Protein AF-A0A2V8UUT4-F1 (afdb_monomer_lite)

Secondary structure (DSSP, 8-state):
----SEEETTEEE---EEGGG----SS-EEEEEEEE-TTSSSSSEEEEEEEEE-TT-----HHHHSS-TT--GGGEEEEEEE-TT--HHHHHHHHHHHHHHH--TT-TT------------S----

Radius of gyration: 17.09 Å; chains: 1; bounding box: 67×34×32 Å

Foldseek 3Di:
DPQCADDQPNFGWHHWDQQVPDDADQAKWKKFKWFQQPPDPPHRTATQAMDIDHNPDPRDSCVPVQDPDDPDSRRIIMIIGGDRPDDPVRRVVVRVVSCVVRVRNSCVDDDDPPDPPPDDDDDDDD

Structure (mmCIF, N/CA/C/O backbone):
data_AF-A0A2V8UUT4-F1
#
_entry.id   AF-A0A2V8UUT4-F1
#
loop_
_atom_site.group_PDB
_atom_site.id
_atom_site.type_symbol
_atom_site.label_atom_id
_atom_site.label_alt_id
_atom_site.label_comp_id
_atom_site.label_asym_id
_atom_site.label_entity_id
_atom_site.label_seq_id
_atom_site.pdbx_PDB_ins_code
_atom_site.Cartn_x
_atom_site.Cartn_y
_atom_site.Cartn_z
_atom_site.occupancy
_atom_site.B_iso_or_equiv
_atom_site.auth_seq_id
_atom_site.auth_comp_id
_atom_site.auth_asym_id
_atom_site.auth_atom_id
_atom_site.pdbx_PDB_model_num
ATOM 1 N N . MET A 1 1 ? -14.826 16.720 -3.104 1.00 42.38 1 MET A N 1
ATOM 2 C CA . MET A 1 1 ? -14.754 15.252 -2.939 1.00 42.38 1 MET A CA 1
ATOM 3 C C . MET A 1 1 ? -13.563 14.951 -2.049 1.00 42.38 1 MET A C 1
ATOM 5 O O . MET A 1 1 ? -12.462 15.357 -2.392 1.00 42.38 1 MET A O 1
ATOM 9 N N . VAL A 1 2 ? -13.781 14.348 -0.881 1.00 50.84 2 VAL A N 1
ATOM 10 C CA . VAL A 1 2 ? -12.680 13.906 -0.011 1.00 50.84 2 VAL A CA 1
ATOM 11 C C . VAL A 1 2 ? -12.064 12.668 -0.667 1.00 50.84 2 VAL A C 1
ATOM 13 O O . VAL A 1 2 ? -12.830 11.778 -1.042 1.00 50.84 2 VAL A O 1
ATOM 16 N N . PRO A 1 3 ? -10.738 12.586 -0.858 1.00 51.22 3 PRO A N 1
ATOM 17 C CA . PRO A 1 3 ? -10.128 11.364 -1.361 1.00 51.22 3 PRO A CA 1
ATOM 18 C C . PRO A 1 3 ? -10.492 10.204 -0.423 1.00 51.22 3 PRO A C 1
ATOM 20 O O . PRO A 1 3 ? -10.198 10.241 0.772 1.00 51.22 3 PRO A O 1
ATOM 23 N N . GLN A 1 4 ? -11.175 9.187 -0.957 1.00 72.94 4 GLN A N 1
ATOM 24 C CA . GLN A 1 4 ? -11.661 8.038 -0.177 1.00 72.94 4 GLN A CA 1
ATOM 25 C C . GLN A 1 4 ? -10.527 7.109 0.291 1.00 72.94 4 GLN A C 1
ATOM 27 O O . GLN A 1 4 ? -10.725 6.265 1.162 1.00 72.94 4 GLN A O 1
ATOM 32 N N . GLY A 1 5 ? -9.318 7.338 -0.215 1.00 82.75 5 GLY A N 1
ATOM 33 C CA . GLY A 1 5 ? -8.101 6.624 0.131 1.00 82.75 5 GLY A CA 1
ATOM 34 C C . GLY A 1 5 ? -7.630 6.768 1.580 1.00 82.75 5 GLY A C 1
ATOM 35 O O . GLY A 1 5 ? -8.109 7.610 2.349 1.00 82.75 5 GLY A O 1
ATOM 36 N N . ILE A 1 6 ? -6.680 5.926 1.976 1.00 87.88 6 ILE A N 1
ATOM 37 C CA . ILE A 1 6 ? -6.039 5.998 3.295 1.00 87.88 6 ILE A CA 1
ATOM 38 C C . ILE A 1 6 ? -4.810 6.890 3.193 1.00 87.88 6 ILE A C 1
ATOM 40 O O . ILE A 1 6 ? -3.964 6.706 2.324 1.00 87.88 6 ILE A O 1
ATOM 44 N N . ARG A 1 7 ? -4.707 7.859 4.102 1.00 88.94 7 ARG A N 1
ATOM 45 C CA . ARG A 1 7 ? -3.522 8.701 4.213 1.00 88.94 7 ARG A CA 1
ATOM 46 C C . ARG A 1 7 ? -2.601 8.129 5.284 1.00 88.94 7 ARG A C 1
ATOM 48 O O . ARG A 1 7 ? -3.004 8.046 6.442 1.00 88.94 7 ARG A O 1
ATOM 55 N N . LEU A 1 8 ? -1.399 7.738 4.874 1.00 88.00 8 LEU A N 1
ATOM 56 C CA . LEU A 1 8 ? -0.313 7.323 5.757 1.00 88.00 8 LEU A CA 1
ATOM 57 C C . LEU A 1 8 ? 0.844 8.299 5.530 1.00 88.00 8 LEU A C 1
ATOM 59 O O . LEU A 1 8 ? 1.365 8.382 4.419 1.00 88.00 8 LEU A O 1
ATOM 63 N N . ASN A 1 9 ? 1.194 9.092 6.543 1.00 87.62 9 ASN A N 1
ATOM 64 C CA . ASN A 1 9 ? 2.022 10.295 6.400 1.00 87.62 9 ASN A CA 1
ATOM 65 C C . ASN A 1 9 ? 1.525 11.199 5.245 1.00 87.62 9 ASN A C 1
ATOM 67 O O . ASN A 1 9 ? 0.348 11.574 5.182 1.00 87.62 9 ASN A O 1
ATOM 71 N N . ASP A 1 10 ? 2.410 11.524 4.303 1.00 87.50 10 ASP A N 1
ATOM 72 C CA . ASP A 1 10 ? 2.113 12.314 3.105 1.00 87.50 10 ASP A CA 1
ATOM 73 C C . ASP A 1 10 ? 1.733 11.461 1.890 1.00 87.50 10 ASP A C 1
ATOM 75 O O . ASP A 1 10 ? 1.502 11.983 0.800 1.00 87.50 10 ASP A O 1
ATOM 79 N N . CYS A 1 11 ? 1.600 10.146 2.075 1.00 89.19 11 CYS A N 1
ATOM 80 C CA . CYS A 1 11 ? 1.181 9.226 1.029 1.00 89.19 11 CYS A CA 1
ATOM 81 C C . CYS A 1 11 ? -0.330 9.008 1.074 1.00 89.19 11 CYS A C 1
ATOM 83 O O . CYS A 1 11 ? -0.889 8.571 2.083 1.00 89.19 11 CYS A O 1
ATOM 85 N N . LEU A 1 12 ? -0.994 9.268 -0.052 1.00 90.81 12 LEU A N 1
ATOM 86 C CA . LEU A 1 12 ? -2.390 8.906 -0.253 1.00 90.81 12 LEU A CA 1
ATOM 87 C C . LEU A 1 12 ? -2.462 7.557 -0.964 1.00 90.81 12 LEU A C 1
ATOM 89 O O . LEU A 1 12 ? -2.292 7.469 -2.180 1.00 90.81 12 LEU A O 1
ATOM 93 N N . PHE A 1 13 ? -2.732 6.514 -0.193 1.00 92.06 13 PHE A N 1
ATOM 94 C CA . PHE A 1 13 ? -3.038 5.205 -0.734 1.00 92.06 13 PHE A CA 1
ATOM 95 C C . PHE A 1 13 ? -4.492 5.154 -1.217 1.00 92.06 13 PHE A C 1
ATOM 97 O O . PHE A 1 13 ? -5.338 5.935 -0.783 1.00 92.06 13 PHE A O 1
ATOM 104 N N . SER A 1 14 ? -4.789 4.226 -2.120 1.00 91.06 14 SER A N 1
ATOM 105 C CA . SER A 1 14 ? -6.126 3.973 -2.670 1.00 91.06 14 SER A CA 1
ATOM 106 C C . SER A 1 14 ? -7.135 3.506 -1.612 1.00 91.06 14 SER A C 1
ATOM 108 O O . SER A 1 14 ? -6.822 3.316 -0.435 1.00 91.06 14 SER A O 1
ATOM 110 N N . GLU A 1 15 ? -8.398 3.367 -2.002 1.00 89.50 15 GLU A N 1
ATOM 111 C CA . GLU A 1 15 ? -9.404 2.814 -1.101 1.00 89.50 15 GLU A CA 1
ATOM 112 C C . GLU A 1 15 ? -9.045 1.362 -0.727 1.00 89.50 15 GLU A C 1
ATOM 114 O O . GLU A 1 15 ? -8.672 0.585 -1.610 1.00 89.50 15 GLU A O 1
ATOM 119 N N . PRO A 1 16 ? -9.098 0.987 0.563 1.00 88.81 16 PRO A N 1
ATOM 120 C CA . PRO A 1 16 ? -8.815 -0.376 0.985 1.00 88.81 16 PRO A CA 1
ATOM 121 C C . PRO A 1 16 ? -9.804 -1.363 0.355 1.00 88.81 16 PRO A C 1
ATOM 123 O O . PRO A 1 16 ? -11.019 -1.241 0.502 1.00 88.81 16 PRO A O 1
ATOM 126 N N . THR A 1 17 ? -9.261 -2.375 -0.310 1.00 88.94 17 THR A N 1
ATOM 127 C CA . THR A 1 17 ? -9.999 -3.490 -0.918 1.00 88.94 17 THR A CA 1
ATOM 128 C C . THR A 1 17 ? -9.707 -4.775 -0.157 1.00 88.94 17 THR A C 1
ATOM 130 O O . THR A 1 17 ? -8.760 -4.825 0.622 1.00 88.94 17 THR A O 1
ATOM 133 N N . ARG A 1 18 ? -10.516 -5.821 -0.333 1.00 87.62 18 ARG A N 1
ATOM 134 C CA . ARG A 1 18 ? -10.252 -7.110 0.320 1.00 87.62 18 ARG A CA 1
ATOM 135 C C . ARG A 1 18 ? -8.963 -7.714 -0.215 1.00 87.62 18 ARG A C 1
ATOM 137 O O . ARG A 1 18 ? -8.759 -7.756 -1.429 1.00 87.62 18 ARG A O 1
ATOM 144 N N . PHE A 1 19 ? -8.127 -8.222 0.684 1.00 84.25 19 PHE A N 1
ATOM 145 C CA . PHE A 1 19 ? -6.892 -8.898 0.296 1.00 84.25 19 PHE A CA 1
ATOM 146 C C . PHE A 1 19 ? -7.171 -10.146 -0.572 1.00 84.25 19 PHE A C 1
ATOM 148 O O . PHE A 1 19 ? -6.454 -10.393 -1.545 1.00 84.25 19 PHE A O 1
ATOM 155 N N . ALA A 1 20 ? -8.299 -10.827 -0.337 1.00 80.44 20 ALA A N 1
ATOM 156 C CA . ALA A 1 20 ? -8.783 -11.962 -1.132 1.00 80.44 20 ALA A CA 1
ATOM 157 C C . ALA A 1 20 ? -8.946 -11.657 -2.620 1.00 80.44 20 ALA A C 1
ATOM 159 O O . ALA A 1 20 ? -8.617 -12.483 -3.475 1.00 80.44 20 ALA A O 1
ATOM 160 N N . ASP A 1 21 ? -9.411 -10.454 -2.939 1.00 80.44 21 ASP A N 1
ATOM 161 C CA . ASP A 1 21 ? -9.714 -10.039 -4.307 1.00 80.44 21 ASP A CA 1
ATOM 162 C C . ASP A 1 21 ? -8.500 -9.405 -5.000 1.00 80.44 21 ASP A C 1
ATOM 164 O O . ASP A 1 21 ? -8.554 -9.039 -6.179 1.00 80.44 21 ASP A O 1
ATOM 168 N N . TRP A 1 22 ? -7.386 -9.276 -4.278 1.00 81.56 22 TRP A N 1
ATOM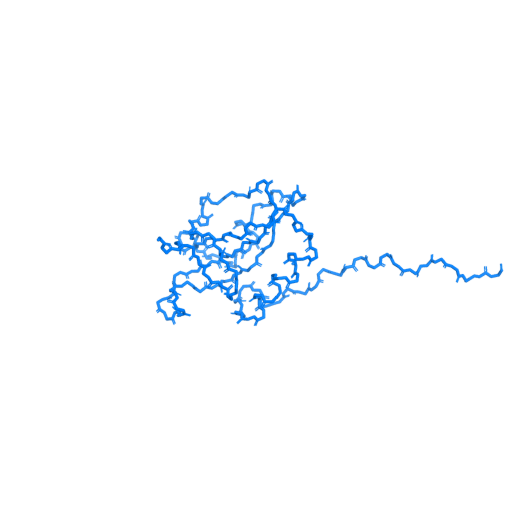 169 C CA . TRP A 1 22 ? -6.231 -8.553 -4.762 1.00 81.56 22 TRP A CA 1
ATOM 170 C C . TRP A 1 22 ? -5.464 -9.302 -5.850 1.00 81.56 22 TRP A C 1
ATOM 172 O O . TRP A 1 22 ? -5.245 -10.517 -5.790 1.00 81.56 22 TRP A O 1
ATOM 182 N N . LYS A 1 23 ? -5.021 -8.526 -6.841 1.00 79.56 23 LYS A N 1
ATOM 183 C CA . LYS A 1 23 ? -4.150 -8.941 -7.940 1.00 79.56 23 LYS A CA 1
ATOM 184 C C . LYS A 1 23 ? -3.020 -7.933 -8.069 1.00 79.56 23 LYS A C 1
ATOM 186 O O . LYS A 1 23 ? -3.263 -6.726 -7.985 1.00 79.56 23 LYS A O 1
ATOM 191 N N . VAL A 1 24 ? -1.808 -8.426 -8.312 1.00 77.44 24 VAL A N 1
ATOM 192 C CA . VAL A 1 24 ? -0.632 -7.570 -8.483 1.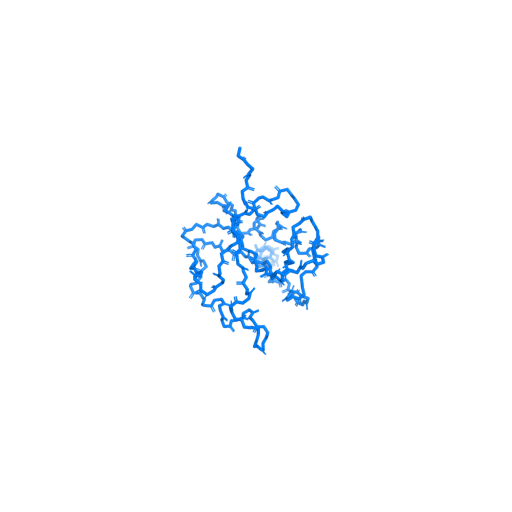00 77.44 24 VAL A CA 1
ATOM 193 C C . VAL A 1 24 ? -0.849 -6.650 -9.695 1.00 77.44 24 VAL A C 1
ATOM 195 O O . VAL A 1 24 ? -1.143 -7.135 -10.793 1.00 77.44 24 VAL A O 1
ATOM 198 N N . PRO A 1 25 ? -0.756 -5.319 -9.531 1.00 79.25 25 PRO A N 1
ATOM 199 C CA . PRO A 1 25 ? -0.925 -4.404 -10.652 1.00 79.25 25 PRO A CA 1
ATOM 200 C C . PRO A 1 25 ? 0.251 -4.456 -11.640 1.00 79.25 25 PRO A C 1
ATOM 202 O O . PRO A 1 25 ? 1.386 -4.718 -11.262 1.00 79.25 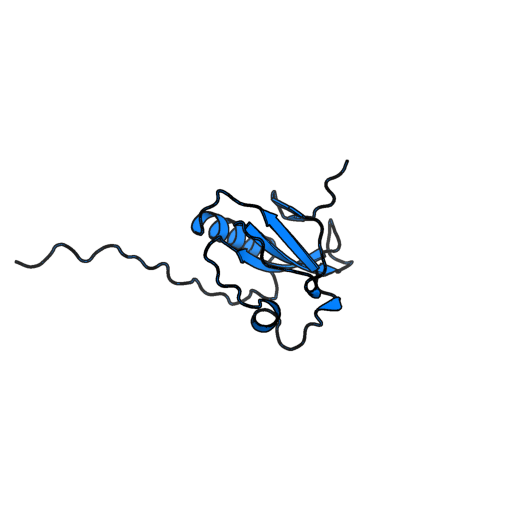25 PRO A O 1
ATOM 205 N N . LYS A 1 26 ? 0.000 -4.109 -12.911 1.00 81.69 26 LYS A N 1
ATOM 206 C CA . LYS A 1 26 ? 1.019 -4.057 -13.989 1.00 81.69 26 LYS A CA 1
ATOM 207 C C . LYS A 1 26 ? 1.929 -2.816 -13.950 1.00 81.69 26 LYS A C 1
ATOM 209 O O . LYS A 1 26 ? 2.549 -2.473 -14.952 1.00 81.69 26 LYS A O 1
ATOM 214 N N . TYR A 1 27 ? 1.942 -2.095 -12.839 1.00 84.94 27 TYR A N 1
ATOM 215 C CA . TYR A 1 27 ? 2.740 -0.889 -12.635 1.00 84.94 27 TYR A CA 1
ATOM 216 C C . TYR A 1 27 ? 3.569 -1.048 -11.366 1.00 84.94 27 TYR A C 1
ATOM 218 O O . TYR A 1 27 ? 3.311 -1.948 -10.580 1.00 84.94 27 TYR A O 1
ATOM 226 N N . ALA A 1 28 ? 4.549 -0.177 -11.142 1.00 89.19 28 ALA A N 1
ATOM 227 C CA . ALA A 1 28 ? 5.307 -0.171 -9.897 1.00 89.19 28 ALA A CA 1
ATOM 228 C C . ALA A 1 28 ? 4.614 0.652 -8.804 1.00 89.19 28 ALA A C 1
ATOM 230 O O . ALA A 1 28 ? 4.000 1.684 -9.089 1.00 89.19 28 ALA A O 1
ATOM 231 N N . GLY A 1 29 ? 4.737 0.230 -7.549 1.00 91.19 29 GLY A N 1
ATOM 232 C CA . GLY A 1 29 ? 4.113 0.917 -6.421 1.00 91.19 29 GLY A CA 1
ATOM 233 C C . GLY A 1 29 ? 4.403 0.274 -5.073 1.00 91.19 29 GLY A C 1
ATOM 234 O O . GLY A 1 29 ? 5.167 -0.686 -4.975 1.00 91.19 29 GLY A O 1
ATOM 235 N N . LEU A 1 30 ? 3.778 0.825 -4.036 1.00 91.38 30 LEU A N 1
ATOM 236 C CA . LEU A 1 30 ? 3.745 0.241 -2.698 1.00 91.38 30 LEU A CA 1
ATOM 237 C C . LEU A 1 30 ? 2.350 -0.286 -2.395 1.00 91.38 30 LEU A C 1
ATOM 239 O O . LEU A 1 30 ? 1.353 0.282 -2.843 1.00 91.38 30 LEU A O 1
ATOM 243 N N . PHE A 1 31 ? 2.270 -1.350 -1.613 1.00 91.06 31 PHE A N 1
ATOM 244 C CA . PHE A 1 31 ? 1.024 -1.811 -1.022 1.00 91.06 31 PHE A CA 1
ATOM 245 C C . PHE A 1 31 ? 1.152 -1.838 0.494 1.00 91.06 31 PHE A C 1
ATOM 247 O O . PHE A 1 31 ? 2.239 -2.019 1.041 1.00 91.06 31 PHE A O 1
ATOM 254 N N . VAL A 1 32 ? 0.026 -1.667 1.170 1.00 91.19 32 VAL A N 1
ATOM 255 C CA . VAL A 1 32 ? -0.088 -1.844 2.612 1.00 91.19 32 VAL A CA 1
ATOM 256 C C . VAL A 1 32 ? -1.217 -2.822 2.898 1.00 91.19 32 VAL A C 1
ATOM 258 O O . VAL A 1 32 ? -2.320 -2.667 2.371 1.00 91.19 32 VAL A O 1
ATOM 261 N N . ILE A 1 33 ? -0.927 -3.834 3.708 1.00 90.38 33 ILE A N 1
ATOM 262 C CA . ILE A 1 33 ? -1.921 -4.725 4.299 1.00 90.38 33 ILE A CA 1
ATOM 263 C C . ILE A 1 33 ? -2.373 -4.092 5.607 1.00 90.38 33 ILE A C 1
ATOM 265 O O . ILE A 1 33 ? -1.558 -3.651 6.418 1.00 90.38 33 ILE A O 1
ATOM 269 N N . LEU A 1 34 ? -3.680 -4.027 5.789 1.00 89.69 34 LEU A N 1
ATOM 270 C CA . LEU A 1 34 ? -4.354 -3.318 6.857 1.00 89.69 34 LEU A CA 1
ATOM 271 C C . LEU A 1 34 ? -5.389 -4.237 7.498 1.00 89.69 34 LEU A C 1
ATOM 273 O O . LEU A 1 34 ? -5.963 -5.106 6.840 1.00 89.69 34 LEU A O 1
ATOM 277 N N . VAL A 1 35 ? -5.705 -3.968 8.756 1.00 89.25 35 VAL A N 1
ATOM 278 C CA . VAL A 1 35 ? -6.884 -4.519 9.430 1.00 89.25 35 VAL A CA 1
ATOM 279 C C . VAL A 1 35 ? -7.731 -3.382 9.975 1.00 89.25 35 VAL A C 1
ATOM 281 O O . VAL A 1 35 ? -7.224 -2.298 10.277 1.00 89.25 35 VAL A O 1
ATOM 284 N N . LYS A 1 36 ? -9.042 -3.608 10.078 1.00 86.31 36 LYS A N 1
ATOM 285 C CA . LYS A 1 36 ? -9.914 -2.676 10.788 1.00 86.31 36 LYS A CA 1
ATOM 286 C C . LYS A 1 36 ? -9.634 -2.758 12.286 1.00 86.31 36 LYS A C 1
ATOM 288 O O . LYS A 1 36 ? -9.887 -3.793 12.891 1.00 86.31 36 LYS A O 1
ATOM 293 N N . ASP A 1 37 ? -9.181 -1.655 12.865 1.00 84.12 37 ASP A N 1
ATOM 294 C CA . ASP A 1 37 ? -9.022 -1.493 14.311 1.00 84.12 37 ASP A CA 1
ATOM 295 C C . ASP A 1 37 ? -9.668 -0.171 14.726 1.00 84.12 37 ASP A C 1
ATOM 297 O O . ASP A 1 37 ? -9.244 0.903 14.301 1.00 84.12 37 ASP A O 1
ATOM 301 N N . ALA A 1 38 ? -10.719 -0.252 15.543 1.00 82.50 38 ALA A N 1
ATOM 302 C CA . ALA A 1 38 ? -11.471 0.910 16.010 1.00 82.50 38 ALA A CA 1
ATOM 303 C C . ALA A 1 38 ? -10.644 1.838 16.915 1.00 82.50 38 ALA A C 1
ATOM 305 O O . ALA A 1 38 ? -10.999 3.005 17.069 1.00 82.50 38 ALA A O 1
ATOM 306 N N . ASN A 1 39 ? -9.548 1.337 17.488 1.00 83.25 39 ASN A N 1
ATOM 307 C CA . ASN A 1 39 ? -8.647 2.126 18.324 1.00 83.25 39 ASN A CA 1
ATOM 308 C C . ASN A 1 39 ? -7.626 2.918 17.494 1.00 83.25 39 ASN A C 1
ATOM 310 O O . ASN A 1 39 ? -6.921 3.768 18.038 1.00 83.25 39 ASN A O 1
ATOM 314 N N . TRP A 1 40 ? -7.542 2.663 16.183 1.00 79.81 40 TRP A N 1
ATOM 315 C CA . TRP A 1 40 ? -6.606 3.352 15.306 1.00 79.81 40 TRP A CA 1
ATOM 316 C C . TRP A 1 40 ? -7.181 4.684 14.810 1.00 79.81 40 TRP A C 1
ATOM 318 O O . TRP A 1 40 ? -8.286 4.752 14.266 1.00 79.81 40 TRP A O 1
ATOM 328 N N . VAL A 1 41 ? -6.411 5.760 14.978 1.00 73.19 41 VAL A N 1
ATOM 329 C CA . VAL A 1 41 ? -6.773 7.126 14.570 1.00 73.19 41 VAL A CA 1
ATOM 330 C C . VAL A 1 41 ? -5.743 7.671 13.575 1.00 73.19 41 VAL A C 1
ATOM 332 O O . VAL A 1 41 ? -4.565 7.329 13.674 1.00 73.19 41 VAL A O 1
ATOM 335 N N . PRO A 1 42 ? -6.134 8.517 12.598 1.00 71.56 42 PRO A N 1
ATOM 336 C CA . PRO A 1 42 ? -7.453 9.138 12.405 1.00 71.56 42 PRO A C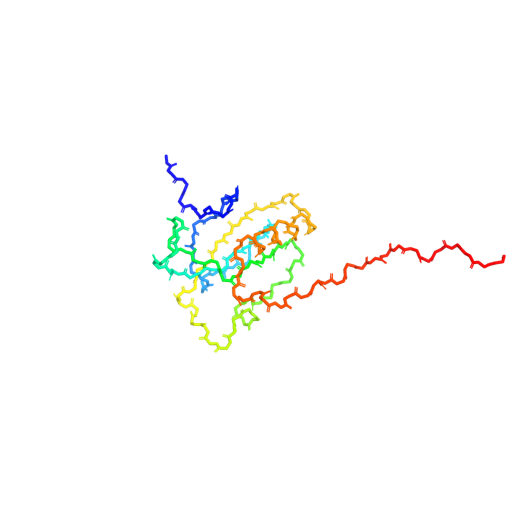A 1
ATOM 337 C C . PRO A 1 42 ? -8.479 8.284 11.642 1.00 71.56 42 PRO A C 1
ATOM 339 O O . PRO A 1 42 ? -9.664 8.608 11.655 1.00 71.56 42 PRO A O 1
ATOM 342 N N . LYS A 1 43 ? -8.052 7.216 10.961 1.00 77.44 43 LYS A N 1
ATOM 343 C CA . LYS A 1 43 ? -8.952 6.224 10.355 1.00 77.44 43 LYS A CA 1
ATOM 344 C C . LYS A 1 43 ? -8.738 4.871 11.040 1.00 77.44 43 LYS A C 1
ATOM 346 O O . LYS A 1 43 ? -7.582 4.566 11.323 1.00 77.44 43 LYS A O 1
ATOM 351 N N . PRO A 1 44 ? -9.791 4.046 11.205 1.00 85.50 44 PRO A N 1
ATOM 352 C CA . PRO A 1 44 ? -9.728 2.771 11.921 1.00 85.50 44 PRO A CA 1
ATOM 353 C C . PRO A 1 44 ? -9.077 1.665 11.074 1.00 85.50 44 PRO A C 1
ATOM 355 O O . PRO A 1 44 ? -9.664 0.609 10.847 1.00 85.50 44 PRO A O 1
ATOM 358 N N . TYR A 1 45 ? -7.893 1.942 10.528 1.00 87.69 45 TYR A N 1
ATOM 359 C CA . TYR A 1 45 ? -7.119 1.044 9.680 1.00 87.69 45 TYR A CA 1
ATOM 360 C C . TYR A 1 45 ? -5.688 0.982 10.195 1.00 87.69 45 TYR A C 1
ATOM 362 O O . TYR A 1 45 ? -4.898 1.896 9.950 1.00 87.69 45 TYR A O 1
ATOM 370 N N . GLN A 1 46 ? -5.364 -0.101 10.892 1.00 89.62 46 GLN A N 1
ATOM 371 C CA . GLN A 1 46 ? -4.018 -0.343 11.384 1.00 89.62 46 GLN A CA 1
ATOM 372 C C . GLN A 1 46 ? -3.176 -1.002 10.280 1.00 89.62 46 GLN A C 1
ATOM 374 O O . GLN A 1 46 ? -3.588 -2.040 9.752 1.00 89.62 46 GLN A O 1
ATOM 379 N N . PRO A 1 47 ? -2.009 -0.440 9.921 1.00 90.06 47 PRO A N 1
ATOM 380 C CA . PRO A 1 47 ? -1.075 -1.073 8.996 1.00 90.06 47 PRO A CA 1
ATOM 381 C C . PRO A 1 47 ? -0.391 -2.275 9.649 1.00 90.06 47 PRO A C 1
ATOM 383 O O . PRO A 1 47 ? 0.225 -2.168 10.707 1.00 90.06 47 PRO A O 1
ATOM 386 N N . LEU A 1 48 ? -0.495 -3.422 8.987 1.00 88.44 48 LEU A N 1
ATOM 387 C CA . LEU A 1 48 ? 0.107 -4.683 9.409 1.00 88.44 48 LEU A CA 1
ATOM 388 C C . LEU A 1 48 ? 1.404 -4.983 8.666 1.00 88.44 48 LEU A C 1
ATOM 390 O O . LEU A 1 48 ? 2.318 -5.556 9.254 1.00 88.44 48 LEU A O 1
ATOM 394 N N . TYR A 1 49 ? 1.480 -4.594 7.390 1.00 87.94 49 TYR A N 1
ATOM 395 C CA . TYR A 1 49 ? 2.621 -4.853 6.515 1.00 87.94 49 TYR A CA 1
ATOM 396 C C . TYR A 1 49 ? 2.663 -3.851 5.356 1.00 87.94 49 TYR A C 1
ATOM 398 O O . TYR A 1 49 ? 1.639 -3.585 4.738 1.00 87.94 49 TYR A O 1
ATOM 406 N N . PHE A 1 50 ? 3.843 -3.358 5.006 1.00 89.81 50 PHE A N 1
ATOM 407 C CA . PHE A 1 50 ? 4.141 -2.584 3.808 1.00 89.81 50 PHE A CA 1
ATOM 408 C C . PHE A 1 50 ? 5.013 -3.412 2.871 1.00 89.81 50 PHE A C 1
ATOM 410 O O . PHE A 1 50 ? 6.060 -3.926 3.269 1.00 89.81 50 PHE A O 1
ATOM 417 N N . GLY A 1 51 ? 4.640 -3.478 1.602 1.00 87.44 51 GLY A N 1
ATOM 418 C CA . GLY A 1 51 ? 5.442 -4.100 0.556 1.00 87.44 51 GLY A CA 1
ATOM 419 C C . GLY A 1 51 ? 5.558 -3.210 -0.667 1.00 87.44 51 GLY A C 1
ATOM 420 O O . GLY A 1 51 ? 4.853 -2.209 -0.802 1.00 87.44 51 GLY A O 1
ATOM 421 N N . ASP A 1 52 ? 6.457 -3.582 -1.565 1.00 87.88 52 ASP A N 1
ATOM 422 C CA . ASP A 1 52 ? 6.589 -2.965 -2.875 1.00 87.88 52 ASP A CA 1
ATOM 423 C C . ASP A 1 52 ? 6.331 -3.977 -3.992 1.00 87.88 52 ASP A C 1
ATOM 425 O O . ASP A 1 52 ? 6.442 -5.189 -3.818 1.00 87.88 52 ASP A O 1
ATOM 429 N N . PHE A 1 53 ? 5.937 -3.460 -5.149 1.00 85.00 53 PHE A N 1
ATOM 430 C CA . PHE A 1 53 ? 5.760 -4.221 -6.376 1.00 85.00 53 PHE A CA 1
ATOM 431 C C . PHE A 1 53 ? 6.325 -3.416 -7.546 1.00 85.00 53 PHE A C 1
ATOM 433 O O . PHE A 1 53 ? 6.403 -2.182 -7.508 1.00 85.00 53 PHE A O 1
ATOM 440 N N . GLY A 1 54 ? 6.773 -4.107 -8.587 1.00 81.62 54 GLY A N 1
ATOM 441 C CA . GLY A 1 54 ? 7.423 -3.496 -9.739 1.00 81.62 54 GLY A CA 1
ATOM 442 C C . GLY A 1 54 ? 7.180 -4.267 -11.027 1.00 81.62 54 GLY A C 1
ATOM 443 O O . GLY A 1 54 ? 6.681 -5.384 -11.028 1.00 81.62 54 GLY A O 1
ATOM 444 N N . ASN A 1 55 ? 7.612 -3.692 -12.147 1.00 68.00 55 ASN A N 1
ATOM 445 C CA . ASN A 1 55 ? 7.433 -4.305 -13.469 1.00 68.00 55 ASN A CA 1
ATOM 446 C C . ASN A 1 55 ? 8.117 -5.682 -13.609 1.00 68.00 55 ASN A C 1
ATOM 448 O O . ASN A 1 55 ? 7.760 -6.445 -14.498 1.00 68.00 55 ASN A O 1
ATOM 452 N N . ASN A 1 56 ? 9.079 -5.989 -12.729 1.00 62.59 56 ASN A N 1
ATOM 453 C CA . ASN A 1 56 ? 9.857 -7.228 -12.728 1.00 62.59 56 ASN A CA 1
ATOM 454 C C . ASN A 1 56 ? 9.597 -8.106 -11.494 1.00 62.59 56 ASN A C 1
ATOM 456 O O . ASN A 1 56 ? 10.310 -9.092 -11.312 1.00 62.59 56 ASN A O 1
ATOM 460 N N . THR A 1 57 ? 8.659 -7.751 -10.604 1.00 58.38 57 THR A N 1
ATOM 461 C CA . THR A 1 57 ? 8.372 -8.631 -9.463 1.00 58.38 57 THR A CA 1
ATOM 462 C C . THR A 1 57 ? 7.657 -9.880 -9.971 1.00 58.38 57 THR A C 1
ATOM 464 O O . THR A 1 57 ? 6.629 -9.733 -10.635 1.00 58.38 57 THR A O 1
ATOM 467 N N . PRO A 1 58 ? 8.181 -11.092 -9.696 1.00 55.72 58 PRO A N 1
ATOM 468 C CA . PRO A 1 58 ? 7.471 -12.317 -10.027 1.00 55.72 58 PRO A CA 1
ATOM 469 C C . PRO A 1 58 ? 6.086 -12.292 -9.378 1.00 55.72 58 PRO A C 1
ATOM 471 O O . PRO A 1 58 ? 5.925 -11.741 -8.287 1.00 55.72 58 PRO A O 1
ATOM 474 N N . ASP A 1 59 ? 5.101 -12.879 -10.061 1.00 56.84 59 ASP A N 1
ATOM 475 C CA . ASP A 1 59 ? 3.735 -13.094 -9.571 1.00 56.84 59 ASP A CA 1
ATOM 476 C C . ASP A 1 59 ? 3.786 -14.130 -8.436 1.00 56.84 59 ASP A C 1
ATOM 478 O O . ASP A 1 59 ? 3.434 -15.299 -8.579 1.00 56.84 59 ASP A O 1
ATOM 482 N N . VAL A 1 60 ? 4.403 -13.746 -7.320 1.00 53.47 60 VAL A N 1
ATOM 483 C CA . VAL A 1 60 ? 4.423 -14.558 -6.117 1.00 53.47 60 VAL A CA 1
ATOM 484 C C . VAL A 1 60 ? 3.047 -14.374 -5.497 1.00 53.47 60 VAL A C 1
ATOM 486 O O . VAL A 1 60 ? 2.660 -13.231 -5.232 1.00 53.47 60 VAL A O 1
ATOM 489 N N . PRO A 1 61 ? 2.299 -15.457 -5.233 1.00 56.69 61 PRO A N 1
ATOM 490 C CA . PRO A 1 61 ? 1.058 -15.363 -4.493 1.00 56.69 61 PRO A CA 1
ATOM 491 C C . PRO A 1 61 ? 1.383 -14.933 -3.058 1.00 56.69 61 PRO A C 1
ATOM 493 O O . PRO A 1 61 ? 1.592 -15.746 -2.158 1.00 56.69 61 PRO A O 1
ATOM 496 N N . LEU A 1 62 ? 1.415 -13.614 -2.857 1.00 61.31 62 LEU A N 1
ATOM 497 C CA . LEU A 1 62 ? 1.640 -12.910 -1.590 1.00 61.31 62 LEU A CA 1
ATOM 498 C C . LEU A 1 62 ? 0.724 -13.420 -0.465 1.00 61.31 62 LEU A C 1
ATOM 500 O O . LEU A 1 62 ? 1.077 -13.335 0.707 1.00 61.31 62 LEU A O 1
ATOM 504 N N . LYS A 1 63 ? -0.395 -14.043 -0.848 1.00 57.88 63 LYS A N 1
ATOM 505 C CA . LYS A 1 63 ? -1.386 -14.707 0.003 1.00 57.88 63 LYS A CA 1
ATOM 506 C C . LYS A 1 63 ? -0.815 -15.818 0.889 1.00 57.88 63 LYS A C 1
ATOM 508 O O . LYS A 1 63 ? -1.295 -16.000 1.999 1.00 57.88 63 LYS A O 1
ATOM 513 N N . HIS A 1 64 ? 0.212 -16.544 0.438 1.00 51.62 64 HIS A N 1
ATOM 514 C CA . HIS A 1 64 ? 0.777 -17.662 1.208 1.00 51.62 64 HIS A CA 1
ATOM 515 C C . HIS A 1 64 ? 2.062 -17.316 1.965 1.00 51.62 64 HIS A C 1
ATOM 517 O O . HIS A 1 64 ? 2.381 -17.983 2.944 1.00 51.62 64 HIS A O 1
ATOM 523 N N . ALA A 1 65 ? 2.802 -16.296 1.523 1.00 56.34 65 ALA A N 1
ATOM 524 C CA . ALA A 1 65 ? 4.129 -15.993 2.061 1.00 56.34 65 ALA A CA 1
ATOM 525 C C . ALA A 1 65 ? 4.119 -14.954 3.195 1.00 56.34 65 ALA A C 1
ATOM 527 O O . ALA A 1 65 ? 5.022 -14.966 4.026 1.00 56.34 65 ALA A O 1
ATOM 528 N N . LEU A 1 66 ? 3.128 -14.054 3.230 1.00 61.72 66 LEU A N 1
ATOM 529 C CA . LEU A 1 66 ? 3.117 -12.913 4.157 1.00 61.72 66 LEU A CA 1
ATOM 530 C C . LEU A 1 66 ? 2.201 -13.073 5.372 1.00 61.72 66 LEU A C 1
ATOM 532 O O . LEU A 1 66 ? 2.264 -12.246 6.277 1.00 61.72 66 LEU A O 1
ATOM 536 N N . LEU A 1 67 ? 1.341 -14.093 5.403 1.00 62.34 67 LEU A N 1
ATOM 537 C CA . LEU A 1 67 ? 0.395 -14.286 6.500 1.00 62.34 67 LEU A CA 1
ATOM 538 C C . LEU A 1 67 ? 1.009 -15.198 7.568 1.00 62.34 67 LEU A C 1
ATOM 540 O O . LEU A 1 67 ? 1.162 -16.398 7.319 1.00 62.34 67 LEU A O 1
ATOM 544 N N . PRO A 1 68 ? 1.346 -14.687 8.768 1.00 58.34 68 PRO A N 1
ATOM 545 C CA . PRO A 1 68 ? 1.759 -15.553 9.859 1.00 58.34 68 PRO A CA 1
ATOM 546 C C . PRO A 1 68 ? 0.587 -16.457 10.268 1.00 58.34 68 PRO A C 1
ATOM 548 O O . PRO A 1 68 ? -0.427 -15.994 10.782 1.00 58.34 68 PRO A O 1
ATOM 551 N N . GLY A 1 69 ? 0.732 -17.760 10.007 1.00 53.38 69 GLY A N 1
ATOM 552 C CA . GLY A 1 69 ? 0.064 -18.847 10.728 1.00 53.38 69 GLY A CA 1
ATOM 553 C C . GLY A 1 69 ? -1.457 -18.767 10.914 1.00 53.38 69 GLY A C 1
ATOM 554 O O . GLY A 1 69 ? -1.930 -19.161 11.975 1.00 53.38 69 GLY A O 1
ATOM 555 N N . GLY A 1 70 ? -2.223 -18.297 9.921 1.00 50.91 70 GLY A N 1
ATOM 556 C CA . GLY A 1 70 ? -3.692 -18.398 9.940 1.00 50.91 70 GLY A CA 1
ATOM 557 C C . GLY A 1 70 ? -4.468 -17.095 10.149 1.00 50.91 70 GLY A C 1
ATOM 558 O O . GLY A 1 70 ? -5.634 -17.149 10.537 1.00 50.91 70 GLY A O 1
ATOM 559 N N . ALA A 1 71 ? -3.872 -15.929 9.875 1.00 56.28 71 ALA A N 1
ATOM 560 C CA . ALA A 1 71 ? -4.656 -14.707 9.695 1.00 56.28 71 ALA A CA 1
ATOM 561 C C . ALA A 1 71 ? -5.701 -14.929 8.583 1.00 56.28 71 ALA A C 1
ATOM 563 O O . ALA A 1 71 ? -5.345 -15.209 7.439 1.00 56.28 71 ALA A O 1
ATOM 564 N N . SER A 1 72 ? -6.987 -14.864 8.939 1.00 58.03 72 SER A N 1
ATOM 565 C CA . SER A 1 72 ? -8.082 -15.103 7.998 1.00 58.03 72 SER A CA 1
ATOM 566 C C . SER A 1 72 ? -8.121 -13.977 6.968 1.00 58.03 72 SER A C 1
ATOM 568 O O . SER A 1 72 ? -8.280 -12.809 7.320 1.00 58.03 72 SER A O 1
ATOM 570 N N . ASP A 1 73 ? -7.990 -14.342 5.698 1.00 65.50 73 ASP A N 1
ATOM 571 C CA . ASP A 1 73 ? -7.923 -13.437 4.545 1.00 65.50 73 ASP A CA 1
ATOM 572 C C . ASP A 1 73 ? -9.134 -12.471 4.469 1.00 65.50 73 ASP A C 1
ATOM 574 O O . ASP A 1 73 ? -9.019 -11.341 3.995 1.00 65.50 73 ASP A O 1
ATOM 578 N N . ASP A 1 74 ? -10.277 -12.874 5.044 1.00 68.38 74 ASP A N 1
ATOM 579 C CA . ASP A 1 74 ? -11.549 -12.136 5.054 1.00 68.38 74 ASP A CA 1
ATOM 580 C C . ASP A 1 74 ? -11.541 -10.808 5.826 1.00 68.38 74 ASP A C 1
ATOM 582 O O . ASP A 1 74 ? -12.351 -9.921 5.535 1.00 68.38 74 ASP A O 1
ATOM 586 N N . THR A 1 75 ? -10.668 -10.646 6.824 1.00 81.12 75 THR A N 1
ATOM 587 C CA . THR A 1 75 ? -10.586 -9.401 7.616 1.00 81.12 75 THR A CA 1
ATOM 588 C C . THR A 1 75 ? -9.480 -8.469 7.139 1.00 81.12 75 THR A C 1
ATOM 590 O O . THR A 1 75 ? -9.417 -7.314 7.576 1.00 81.12 75 THR A O 1
ATOM 593 N N . LEU A 1 76 ? -8.632 -8.952 6.229 1.00 87.31 76 LEU A N 1
ATOM 594 C CA . LEU A 1 76 ? -7.483 -8.225 5.725 1.00 87.31 76 LEU A CA 1
ATOM 595 C C . LEU A 1 76 ? -7.872 -7.353 4.543 1.00 87.31 76 LEU A C 1
ATOM 597 O O . LEU A 1 76 ? -8.565 -7.749 3.601 1.00 87.31 76 LEU A O 1
ATOM 601 N N . LEU A 1 77 ? -7.381 -6.128 4.602 1.00 89.56 77 LEU A N 1
ATOM 602 C CA . LEU A 1 77 ? -7.568 -5.127 3.579 1.00 89.56 77 LEU A CA 1
ATOM 603 C C . LEU A 1 77 ? -6.223 -4.795 2.956 1.00 89.56 77 LEU A C 1
ATOM 605 O O . LEU A 1 77 ? -5.195 -4.822 3.624 1.00 89.56 77 LEU A O 1
ATOM 609 N N . ILE A 1 78 ? -6.233 -4.437 1.683 1.00 90.06 78 ILE A N 1
ATOM 610 C CA . ILE A 1 78 ? -5.060 -3.959 0.972 1.00 90.06 78 ILE A CA 1
ATOM 611 C C . ILE A 1 78 ? -5.345 -2.627 0.315 1.00 90.06 78 ILE A C 1
ATOM 613 O O . ILE A 1 78 ? -6.409 -2.397 -0.263 1.00 90.06 78 ILE A O 1
ATOM 617 N N . SER A 1 79 ? -4.368 -1.743 0.413 1.00 91.56 79 SER A N 1
ATOM 618 C CA . SER A 1 79 ? -4.411 -0.423 -0.184 1.00 91.56 79 SER A CA 1
ATOM 619 C C . SER A 1 79 ? -3.100 -0.160 -0.920 1.00 91.56 79 SER A C 1
ATOM 621 O O . SER A 1 79 ? -2.035 -0.616 -0.507 1.00 91.56 79 SER A O 1
ATOM 623 N N . LEU A 1 80 ? -3.184 0.526 -2.057 1.00 91.88 80 LEU A N 1
ATOM 624 C CA . LEU A 1 80 ? -2.082 0.695 -3.009 1.00 91.88 80 LEU A CA 1
ATOM 625 C C . LEU A 1 80 ? -1.688 2.159 -3.154 1.00 91.88 80 LEU A C 1
ATOM 627 O O . LEU A 1 80 ? -2.562 3.017 -3.275 1.00 91.88 80 LEU A O 1
ATOM 631 N N . LEU A 1 81 ? -0.389 2.413 -3.252 1.00 92.62 81 LEU A N 1
ATOM 632 C CA . LEU A 1 81 ? 0.208 3.679 -3.650 1.00 92.62 81 LEU A CA 1
ATOM 633 C C . LEU A 1 81 ? 0.908 3.485 -5.006 1.00 92.62 81 LEU A C 1
ATOM 635 O O . LEU A 1 81 ? 2.014 2.936 -5.057 1.00 92.62 81 LEU A O 1
ATOM 639 N N . PRO A 1 82 ? 0.281 3.903 -6.118 1.00 91.00 82 PRO A N 1
ATOM 640 C CA . PRO A 1 82 ? 0.911 3.850 -7.429 1.00 91.00 82 PRO A CA 1
ATOM 641 C C . PRO A 1 82 ? 2.160 4.733 -7.481 1.00 91.00 82 PRO A C 1
ATOM 643 O O . PRO A 1 82 ? 2.118 5.911 -7.131 1.00 91.00 82 PRO A O 1
ATOM 646 N N . MET A 1 83 ? 3.266 4.177 -7.970 1.00 91.44 83 MET A N 1
ATOM 647 C CA . MET A 1 83 ? 4.525 4.892 -8.186 1.00 91.44 83 MET A CA 1
ATOM 648 C C . MET A 1 83 ? 5.137 4.490 -9.544 1.00 91.44 83 MET A C 1
ATOM 650 O O . MET A 1 83 ? 6.246 3.946 -9.586 1.00 91.44 83 MET A O 1
ATOM 654 N N . PRO A 1 84 ? 4.441 4.732 -10.673 1.00 86.00 84 PRO A N 1
ATOM 655 C CA . PRO A 1 84 ? 4.783 4.151 -11.978 1.00 86.00 84 PRO A CA 1
ATOM 656 C C . PRO A 1 84 ? 6.164 4.556 -12.516 1.00 86.00 84 PRO A C 1
ATOM 658 O O . PRO A 1 84 ? 6.743 3.823 -13.309 1.00 86.00 84 PRO A O 1
ATOM 661 N N . PHE A 1 85 ? 6.707 5.690 -12.065 1.00 86.62 85 PHE A N 1
ATOM 662 C CA . PHE A 1 85 ? 8.014 6.212 -12.485 1.00 86.62 85 PHE A CA 1
ATOM 663 C C . PHE A 1 85 ? 9.106 6.040 -11.420 1.00 86.62 85 PHE A C 1
ATOM 665 O O . PHE A 1 85 ? 10.184 6.615 -11.541 1.00 86.62 85 PHE A O 1
ATOM 672 N N . SER A 1 86 ? 8.827 5.283 -10.356 1.00 87.62 86 SER A N 1
ATOM 673 C CA . SER A 1 86 ? 9.780 5.079 -9.266 1.00 87.62 86 SER A CA 1
ATOM 674 C C . SER A 1 86 ? 10.798 3.984 -9.569 1.00 87.62 86 SER A C 1
ATOM 676 O O . SER A 1 86 ? 10.490 2.952 -10.174 1.00 87.62 86 SER A O 1
ATOM 678 N N . THR A 1 87 ? 12.010 4.163 -9.057 1.00 88.38 87 THR A N 1
ATOM 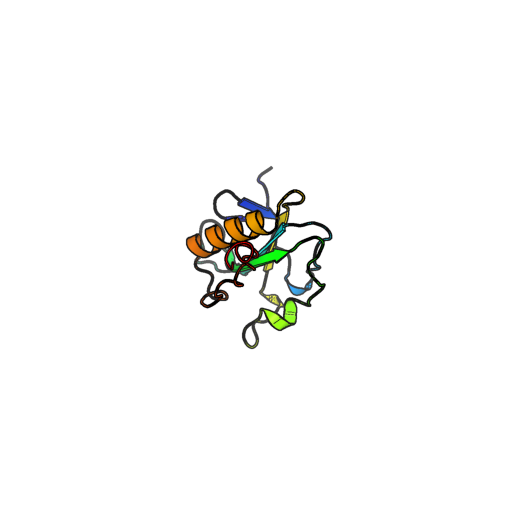679 C CA . THR A 1 87 ? 13.011 3.096 -8.978 1.00 88.38 87 THR A CA 1
ATOM 680 C C . THR A 1 87 ? 12.736 2.181 -7.783 1.00 88.38 87 THR A C 1
ATOM 682 O O . THR A 1 87 ? 12.066 2.564 -6.823 1.00 88.38 87 THR A O 1
ATOM 685 N N . THR A 1 88 ? 13.288 0.964 -7.803 1.00 86.38 88 THR A N 1
ATOM 686 C CA . THR A 1 88 ? 13.220 0.049 -6.648 1.00 86.38 88 THR A CA 1
ATOM 687 C C . THR A 1 88 ? 13.816 0.680 -5.388 1.00 86.38 88 THR A C 1
ATOM 689 O O . THR A 1 88 ? 13.248 0.534 -4.314 1.00 86.38 88 THR A O 1
ATOM 692 N N . ALA A 1 89 ? 14.898 1.458 -5.516 1.00 87.00 89 ALA A N 1
ATOM 693 C CA . ALA A 1 89 ? 15.504 2.165 -4.389 1.00 87.00 89 ALA A CA 1
ATOM 694 C C . ALA A 1 89 ? 14.568 3.228 -3.785 1.00 87.00 89 ALA A C 1
ATOM 696 O O . ALA A 1 89 ? 14.470 3.327 -2.566 1.00 87.00 89 ALA A O 1
ATOM 697 N N . GLN A 1 90 ? 13.841 3.983 -4.618 1.00 90.62 90 GLN A N 1
ATOM 698 C CA . GLN A 1 90 ? 12.866 4.976 -4.146 1.00 90.62 90 GLN A CA 1
ATOM 699 C C . GLN A 1 90 ? 11.690 4.322 -3.418 1.00 90.62 90 GLN A C 1
ATOM 701 O O . GLN A 1 90 ? 11.293 4.788 -2.352 1.00 90.62 90 GLN A O 1
ATOM 706 N N . ARG A 1 91 ? 11.156 3.222 -3.964 1.00 91.12 91 ARG A N 1
ATOM 707 C CA . ARG A 1 91 ? 10.092 2.455 -3.300 1.00 91.12 91 ARG A CA 1
ATOM 708 C C . ARG A 1 91 ? 10.565 1.883 -1.971 1.00 91.12 91 ARG A C 1
ATOM 710 O O . ARG A 1 91 ? 9.865 2.013 -0.976 1.00 91.12 91 ARG A O 1
ATOM 717 N N . TRP A 1 92 ? 11.766 1.313 -1.943 1.00 87.56 92 TRP A N 1
ATOM 718 C CA . TRP A 1 92 ? 12.352 0.751 -0.731 1.00 87.56 92 TRP A CA 1
ATOM 719 C C . TRP A 1 92 ? 12.585 1.809 0.356 1.00 87.56 92 TRP A C 1
ATOM 721 O O . TRP A 1 92 ? 12.244 1.578 1.513 1.00 87.56 92 TRP A O 1
ATOM 731 N N . ALA A 1 93 ? 13.107 2.984 -0.011 1.00 90.94 93 ALA A N 1
ATOM 732 C CA . ALA A 1 93 ? 13.299 4.091 0.923 1.00 90.94 93 ALA A CA 1
ATOM 733 C C . ALA A 1 93 ? 11.967 4.537 1.546 1.00 90.94 93 ALA A C 1
ATOM 735 O O . ALA A 1 93 ? 11.839 4.546 2.768 1.00 90.94 93 ALA A O 1
ATOM 736 N N . LEU A 1 94 ? 10.949 4.794 0.716 1.00 92.19 94 LEU A N 1
ATOM 737 C CA . LEU A 1 94 ? 9.630 5.215 1.193 1.00 92.19 94 LEU A CA 1
ATOM 738 C C . LEU A 1 94 ? 8.933 4.130 2.028 1.00 92.19 94 LEU A C 1
ATOM 740 O O . LEU A 1 94 ? 8.328 4.417 3.059 1.00 92.19 94 LEU A O 1
ATOM 744 N N . ARG A 1 95 ? 9.042 2.864 1.615 1.00 91.81 95 ARG A N 1
ATOM 745 C CA . ARG A 1 95 ? 8.546 1.716 2.384 1.00 91.81 95 ARG A CA 1
ATOM 746 C C . ARG A 1 95 ? 9.162 1.685 3.779 1.00 91.81 95 ARG A C 1
ATOM 748 O O . ARG A 1 95 ? 8.437 1.481 4.749 1.00 91.81 95 ARG A O 1
ATOM 755 N N . ASN A 1 96 ? 10.472 1.894 3.888 1.00 88.75 96 ASN A N 1
ATOM 756 C CA . ASN A 1 96 ? 11.140 1.926 5.183 1.00 88.75 96 ASN A CA 1
ATOM 757 C C . ASN A 1 96 ? 10.684 3.110 6.027 1.00 88.75 96 ASN A C 1
ATOM 759 O O . ASN A 1 96 ? 10.421 2.916 7.205 1.00 88.75 96 ASN A O 1
ATOM 763 N N . GLU A 1 97 ? 10.543 4.305 5.457 1.00 92.00 97 GLU A N 1
ATOM 764 C CA . GLU A 1 97 ? 10.015 5.460 6.196 1.00 92.00 97 GLU A CA 1
ATOM 765 C C . GLU A 1 97 ? 8.632 5.168 6.793 1.00 92.00 97 GLU A C 1
ATOM 767 O O . GLU A 1 97 ? 8.386 5.451 7.966 1.00 92.00 97 GLU A O 1
ATOM 772 N N . LEU A 1 98 ? 7.748 4.530 6.021 1.00 91.19 98 LEU A N 1
ATOM 773 C CA . LEU A 1 98 ? 6.436 4.097 6.502 1.00 91.19 98 LEU A CA 1
ATOM 774 C C . LEU A 1 98 ? 6.552 3.014 7.582 1.00 91.19 98 LEU A C 1
ATOM 776 O O . LEU A 1 98 ? 5.883 3.091 8.609 1.00 91.19 98 LEU A O 1
ATOM 780 N N . MET A 1 99 ? 7.431 2.034 7.392 1.00 90.00 99 MET A N 1
ATOM 781 C CA . MET A 1 99 ? 7.681 0.991 8.385 1.00 90.00 99 MET A CA 1
ATOM 782 C C . MET A 1 99 ? 8.180 1.583 9.712 1.00 90.00 99 MET A C 1
ATOM 784 O O . MET A 1 99 ? 7.678 1.216 10.770 1.00 90.00 99 MET A O 1
ATOM 788 N N . TRP A 1 100 ? 9.107 2.541 9.664 1.00 87.94 100 TRP A N 1
ATOM 789 C CA . TRP A 1 100 ? 9.610 3.254 10.840 1.00 87.94 100 TRP A CA 1
ATOM 790 C C . TRP A 1 100 ? 8.523 4.085 11.528 1.00 87.94 100 TRP A C 1
ATOM 792 O O . TRP A 1 100 ? 8.448 4.089 12.754 1.00 87.94 100 TRP A O 1
ATOM 802 N N . ALA A 1 101 ? 7.671 4.767 10.759 1.00 88.81 101 ALA A N 1
ATOM 803 C CA . ALA A 1 101 ? 6.615 5.618 11.306 1.00 88.81 101 ALA A CA 1
ATOM 804 C C . ALA A 1 101 ? 5.484 4.821 11.976 1.00 88.81 101 ALA A C 1
ATOM 806 O O . ALA A 1 101 ? 4.908 5.277 12.963 1.00 88.81 101 ALA A O 1
ATOM 807 N N . TYR A 1 102 ? 5.156 3.646 11.437 1.00 88.06 102 TYR A N 1
ATOM 808 C CA . TYR A 1 102 ? 3.973 2.882 11.835 1.00 88.06 102 TYR A CA 1
ATOM 809 C C . TYR A 1 102 ? 4.275 1.609 12.634 1.00 88.06 102 TYR A C 1
ATOM 811 O O . TYR A 1 102 ? 3.348 1.034 13.197 1.00 88.06 102 TYR A O 1
ATOM 819 N N . ASN A 1 103 ? 5.540 1.178 12.692 1.00 86.75 103 ASN A N 1
ATOM 820 C CA . ASN A 1 103 ? 6.002 -0.039 13.369 1.00 86.75 103 ASN A CA 1
ATOM 821 C C . ASN A 1 103 ? 5.079 -1.264 13.139 1.00 86.75 103 ASN A C 1
ATOM 823 O O . ASN A 1 103 ? 4.485 -1.791 14.085 1.00 86.75 103 ASN A O 1
ATOM 827 N N . PRO A 1 104 ? 4.911 -1.695 11.877 1.00 85.62 104 PRO A N 1
ATOM 828 C CA . PRO A 1 104 ? 3.966 -2.739 11.496 1.00 85.62 104 PRO A CA 1
ATOM 829 C C . PRO A 1 104 ? 4.335 -4.098 12.129 1.00 85.62 104 PRO A C 1
ATOM 831 O O . PRO A 1 104 ? 5.469 -4.566 11.971 1.00 85.62 104 PRO A O 1
ATOM 834 N N . PRO A 1 105 ? 3.383 -4.779 12.795 1.00 83.56 105 PRO A N 1
ATOM 835 C CA . PRO A 1 105 ? 3.650 -5.991 13.571 1.00 83.56 105 PRO A CA 1
ATOM 836 C C . PRO A 1 105 ? 4.135 -7.182 12.736 1.00 83.56 105 PRO A C 1
ATOM 838 O O . PRO A 1 105 ? 4.771 -8.081 13.280 1.00 83.56 105 PRO A O 1
ATOM 841 N N . TRP A 1 106 ? 3.857 -7.226 11.427 1.00 80.25 106 TRP A N 1
ATOM 842 C CA . TRP A 1 106 ? 4.289 -8.336 10.566 1.00 80.25 106 TRP A CA 1
ATOM 843 C C . TRP A 1 106 ? 5.648 -8.107 9.895 1.00 80.25 106 TRP A C 1
ATOM 845 O O . TRP A 1 106 ? 6.097 -8.960 9.136 1.00 80.25 106 TRP A O 1
ATOM 855 N N . GLN A 1 107 ? 6.323 -6.983 10.162 1.00 75.12 107 GLN A N 1
ATOM 856 C CA . GLN A 1 107 ? 7.653 -6.687 9.597 1.00 75.12 107 GLN A CA 1
ATOM 857 C C . GLN A 1 107 ? 8.747 -6.525 10.650 1.00 75.12 107 GLN A C 1
ATOM 859 O O . GLN A 1 107 ? 9.867 -6.120 10.328 1.00 75.12 107 GLN A O 1
ATOM 864 N N . THR A 1 108 ? 8.456 -6.869 11.905 1.00 60.19 108 THR A N 1
ATOM 865 C CA . THR A 1 108 ? 9.428 -6.888 13.002 1.00 60.19 108 THR A CA 1
ATOM 866 C C . THR A 1 108 ? 10.435 -8.030 12.789 1.00 60.19 108 THR A C 1
ATOM 868 O O . THR A 1 108 ? 10.322 -9.096 13.384 1.00 60.19 108 THR A O 1
ATOM 871 N N . GLY A 1 109 ? 11.401 -7.840 11.885 1.00 55.81 109 GLY A N 1
ATOM 872 C CA . GLY A 1 109 ? 12.451 -8.825 11.592 1.00 55.81 109 GLY A CA 1
ATOM 873 C C . GLY A 1 109 ? 13.015 -8.816 10.168 1.00 55.81 109 GLY A C 1
ATOM 874 O O . GLY A 1 109 ? 13.927 -9.592 9.887 1.00 55.81 109 GLY A O 1
ATOM 875 N N . GLU A 1 110 ? 12.517 -7.969 9.260 1.00 52.91 110 GLU A N 1
ATOM 876 C CA . GLU A 1 110 ? 13.008 -7.951 7.878 1.00 52.91 110 GLU A CA 1
ATOM 877 C C . GLU A 1 110 ? 14.397 -7.285 7.791 1.00 52.91 110 GLU A C 1
ATOM 879 O O . GLU A 1 110 ? 14.545 -6.063 7.737 1.00 52.91 110 GLU A O 1
ATOM 884 N N . VAL A 1 111 ? 15.448 -8.110 7.819 1.00 50.22 111 VAL A N 1
ATOM 885 C CA . VAL A 1 111 ? 16.835 -7.681 7.614 1.00 50.22 111 VAL A CA 1
ATOM 886 C C . VAL A 1 111 ? 17.076 -7.442 6.124 1.00 50.22 111 VAL A C 1
ATOM 888 O O . VAL A 1 111 ? 16.845 -8.318 5.296 1.00 50.22 111 VAL A O 1
ATOM 891 N N . ARG A 1 112 ? 17.567 -6.232 5.824 1.00 48.12 112 ARG A N 1
ATOM 892 C CA . ARG A 1 112 ? 18.167 -5.740 4.569 1.00 48.12 112 ARG A CA 1
ATOM 893 C C . ARG A 1 112 ? 18.455 -6.859 3.542 1.00 48.12 112 ARG A C 1
ATOM 895 O O . ARG A 1 112 ? 19.351 -7.662 3.808 1.00 48.12 112 ARG A O 1
ATOM 902 N N . PRO A 1 113 ? 17.856 -6.876 2.331 1.00 44.00 113 PRO A N 1
ATOM 903 C CA . PRO A 1 113 ? 18.518 -7.567 1.236 1.00 44.00 113 PRO A CA 1
ATOM 904 C C . PRO A 1 113 ? 19.838 -6.825 1.033 1.00 44.00 113 PRO A C 1
ATOM 906 O O . PRO A 1 113 ? 19.851 -5.612 0.804 1.00 44.00 113 PRO A O 1
ATOM 909 N N . ALA A 1 114 ? 20.956 -7.515 1.259 1.00 41.44 114 ALA A N 1
ATOM 910 C CA . ALA A 1 114 ? 22.279 -6.971 1.022 1.00 41.44 114 ALA A CA 1
ATOM 911 C C . ALA A 1 114 ? 22.304 -6.458 -0.419 1.00 41.44 114 ALA A C 1
ATOM 913 O O . ALA A 1 114 ? 22.305 -7.246 -1.360 1.00 41.44 114 ALA A O 1
ATOM 914 N N . GLY A 1 115 ? 22.245 -5.132 -0.578 1.00 39.88 115 GLY A N 1
ATOM 915 C CA . GLY A 1 115 ? 22.453 -4.497 -1.863 1.00 39.88 115 GLY A CA 1
ATOM 916 C C . GLY A 1 115 ? 23.756 -5.046 -2.410 1.00 39.88 115 GLY A C 1
ATOM 917 O O . GLY A 1 115 ? 24.787 -4.965 -1.739 1.00 39.88 115 GLY A O 1
ATOM 918 N N . THR A 1 116 ? 23.679 -5.682 -3.571 1.00 46.00 116 THR A N 1
ATOM 919 C CA . THR A 1 116 ? 24.827 -6.184 -4.306 1.00 46.00 116 THR A CA 1
ATOM 920 C C . THR A 1 116 ? 25.703 -4.980 -4.626 1.00 46.00 116 THR A C 1
ATOM 922 O O . THR A 1 116 ? 25.498 -4.280 -5.615 1.00 46.00 116 THR A O 1
ATOM 925 N N . GLY A 1 117 ? 26.643 -4.688 -3.731 1.00 38.16 117 GLY A N 1
ATOM 926 C CA . GLY A 1 117 ? 27.716 -3.742 -3.954 1.00 38.16 117 GLY A CA 1
ATOM 927 C C . GLY A 1 117 ? 28.655 -4.343 -4.984 1.00 38.16 117 GLY A C 1
ATOM 928 O O . GLY A 1 117 ? 29.676 -4.920 -4.634 1.00 38.16 117 GLY A O 1
ATOM 929 N N . LEU A 1 118 ? 28.296 -4.236 -6.262 1.00 51.94 118 LEU A N 1
ATOM 930 C CA . LEU A 1 118 ? 29.255 -4.327 -7.354 1.00 51.94 118 LEU A CA 1
ATOM 931 C C . LEU A 1 118 ? 30.042 -3.012 -7.380 1.00 51.94 118 LEU A C 1
ATOM 933 O O . LEU A 1 118 ? 29.783 -2.132 -8.194 1.00 51.94 118 LEU A O 1
ATOM 937 N N . ALA A 1 119 ? 30.970 -2.855 -6.441 1.00 48.97 119 ALA A N 1
ATOM 938 C CA . ALA A 1 119 ? 31.993 -1.825 -6.500 1.00 48.97 119 ALA A CA 1
ATOM 939 C C . ALA A 1 119 ? 33.236 -2.320 -5.757 1.00 48.97 119 ALA A C 1
ATOM 941 O O . ALA A 1 119 ? 33.160 -2.671 -4.583 1.00 48.97 119 ALA A O 1
ATOM 942 N N . ASN A 1 120 ? 34.368 -2.283 -6.461 1.00 46.53 120 ASN A N 1
ATOM 943 C CA . ASN A 1 120 ? 35.740 -2.484 -5.987 1.00 46.53 120 ASN A CA 1
ATOM 944 C C . ASN A 1 120 ? 36.278 -3.921 -5.966 1.00 46.53 120 ASN A C 1
ATOM 946 O O . ASN A 1 120 ? 36.646 -4.444 -4.921 1.00 46.53 120 ASN A O 1
ATOM 950 N N . GLN A 1 121 ? 36.491 -4.489 -7.154 1.00 47.50 121 GLN A N 1
ATOM 951 C CA . GLN A 1 121 ? 37.737 -5.218 -7.420 1.00 47.50 121 GLN A CA 1
ATOM 952 C C . GLN A 1 121 ? 38.188 -4.982 -8.864 1.00 47.50 121 GLN A C 1
ATOM 954 O O . GLN A 1 121 ? 38.003 -5.826 -9.729 1.00 47.50 121 GLN A O 1
ATOM 959 N N . LEU A 1 122 ? 38.784 -3.819 -9.124 1.00 50.72 122 LEU A N 1
ATOM 960 C CA . LEU A 1 122 ? 39.722 -3.632 -10.230 1.00 50.72 122 LEU A CA 1
ATOM 961 C C . LEU A 1 122 ? 40.775 -2.616 -9.782 1.00 50.72 122 LEU A C 1
ATOM 963 O O . LEU A 1 122 ? 40.447 -1.458 -9.538 1.00 50.72 122 LEU A O 1
ATOM 967 N N . GLY A 1 123 ? 42.024 -3.072 -9.678 1.00 44.00 123 GLY A N 1
ATOM 968 C CA . GLY A 1 123 ? 43.201 -2.213 -9.554 1.00 44.00 123 GLY A CA 1
ATOM 969 C C . GLY A 1 123 ? 44.057 -2.497 -8.326 1.00 44.00 123 GLY A C 1
ATOM 970 O O . GLY A 1 123 ? 43.969 -1.775 -7.338 1.00 44.00 123 GLY A O 1
ATOM 971 N N . GLY A 1 124 ? 44.914 -3.515 -8.408 1.00 44.97 124 GLY A N 1
ATOM 972 C CA . GLY A 1 124 ? 46.023 -3.670 -7.470 1.00 44.97 124 GLY A CA 1
ATOM 973 C C . GLY A 1 124 ? 46.662 -5.053 -7.500 1.00 44.97 124 GLY A C 1
ATOM 974 O O . GLY A 1 124 ? 46.369 -5.849 -6.616 1.00 44.97 124 GLY A O 1
ATOM 975 N N . ALA A 1 125 ? 47.512 -5.320 -8.494 1.00 45.31 125 ALA A N 1
ATOM 976 C CA . ALA A 1 125 ? 48.694 -6.178 -8.356 1.00 45.31 125 ALA A CA 1
ATOM 977 C C . ALA A 1 125 ? 49.576 -6.076 -9.617 1.00 45.31 125 ALA A C 1
ATOM 979 O O . ALA A 1 125 ? 49.103 -6.403 -10.704 1.00 45.31 125 ALA A O 1
ATOM 980 N N . ASP A 1 126 ? 50.810 -5.619 -9.371 1.00 46.78 126 ASP A N 1
ATOM 981 C CA . ASP A 1 126 ? 52.056 -5.625 -10.167 1.00 46.78 126 ASP A CA 1
ATOM 982 C C . ASP A 1 126 ? 52.108 -4.942 -11.546 1.00 46.78 126 ASP A C 1
ATOM 984 O O . ASP A 1 126 ? 51.631 -5.502 -12.558 1.00 4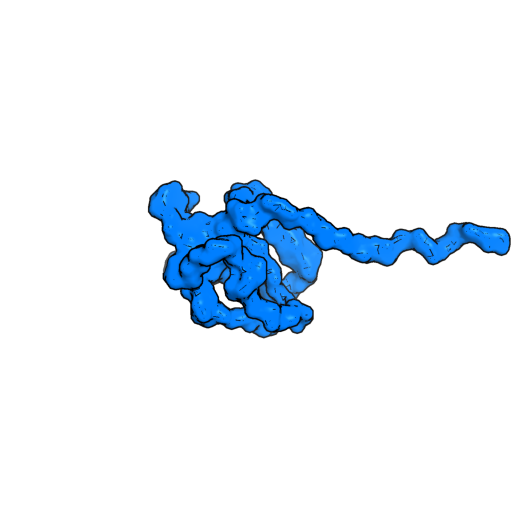6.78 126 ASP A O 1
#

Sequence (126 aa):
MVPQGIRLNDCLFSEPTRFADWKVPKYAGLFVILVKDANWVPKPYQPLYFGDFGNNTPDVPLKHALLPGGASDDTLLISLLPMPFSTTAQRWALRNELMWAYNPPWQTGEVRPAGTGLANQLGGAD

pLDDT: mean 75.38, std 16.93, range [38.16, 92.62]